Protein AF-A0A3B8QYJ0-F1 (afdb_monomer)

Mean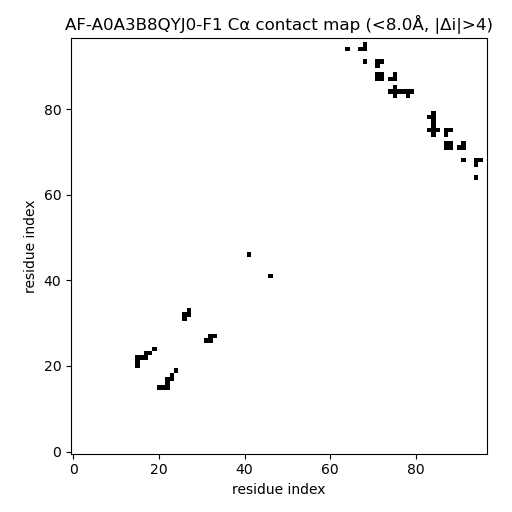 predicted aligned error: 15.41 Å

Secondary structure (DSSP, 8-state):
--------SSS-PPP---TTSHHHHHHHHTTTT-------SS-HHHHHHHT----HHHHHHHHHHHHHHHHHHHHHHHTTTSHHHHHHHHHHHHHH-

pLDDT: mean 75.82, std 13.5, range [39.12, 95.5]

Solvent-accessible surface area (backbone atoms only — not comparable to full-atom values): 6168 Å² total; per-residue (Å²): 138,90,79,91,78,83,80,78,95,71,97,68,79,79,79,72,79,50,86,83,37,73,58,39,55,52,33,51,76,70,50,70,68,69,68,79,69,86,70,75,90,65,54,72,68,59,56,55,60,70,66,57,82,73,61,65,65,60,53,52,52,51,51,51,54,54,50,52,48,51,52,26,52,52,47,22,62,71,38,58,97,46,79,62,18,58,56,26,48,52,52,37,50,63,72,73,100

Foldseek 3Di:
DDDPDDDDDDDDDDPPPDCPDPVVVVCVVVVVVPPPPDDPPDDPVNVVVVPDDDCPVVVVVVVVLVVLLVCLVVVLVVCPPDPVNVVSVVSNVVSVD

Structure (mmCIF, N/CA/C/O backbone):
data_AF-A0A3B8QYJ0-F1
#
_entry.id   AF-A0A3B8QYJ0-F1
#
loop_
_atom_site.group_PDB
_atom_site.id
_atom_site.type_symbol
_atom_site.label_atom_id
_atom_site.label_alt_id
_atom_site.label_comp_id
_atom_site.label_asym_id
_atom_site.label_entity_id
_atom_site.label_seq_id
_atom_site.pdbx_PDB_ins_code
_atom_site.Cartn_x
_atom_site.Cartn_y
_atom_site.Cartn_z
_atom_site.occupancy
_atom_site.B_iso_or_equiv
_atom_site.auth_seq_id
_atom_site.auth_comp_id
_atom_site.auth_asym_id
_atom_site.auth_atom_id
_atom_site.pdbx_PDB_model_num
ATOM 1 N N . MET A 1 1 ? 0.351 2.930 54.387 1.00 39.12 1 MET A N 1
ATOM 2 C CA . MET A 1 1 ? 1.308 3.402 53.363 1.00 39.12 1 MET A CA 1
ATOM 3 C C . MET A 1 1 ? 1.120 4.905 53.281 1.00 39.12 1 MET A C 1
ATOM 5 O O . MET A 1 1 ? -0.015 5.342 53.314 1.00 39.12 1 MET A O 1
ATOM 9 N N . ASN A 1 2 ? 2.214 5.645 53.362 1.00 53.19 2 ASN A N 1
ATOM 10 C CA . ASN A 1 2 ? 2.336 7.008 53.872 1.00 53.19 2 ASN A CA 1
ATOM 11 C C . ASN A 1 2 ? 2.300 8.052 52.740 1.00 53.19 2 ASN A C 1
ATOM 13 O O . ASN A 1 2 ? 3.102 7.925 51.818 1.00 53.19 2 ASN A O 1
ATOM 17 N N . ASP A 1 3 ? 1.482 9.099 52.840 1.00 52.12 3 ASP A N 1
ATOM 18 C CA . ASP A 1 3 ? 1.554 10.289 51.985 1.00 52.12 3 ASP A CA 1
ATOM 19 C C . ASP A 1 3 ? 1.352 11.587 52.790 1.00 52.12 3 ASP A C 1
ATOM 21 O O . ASP A 1 3 ? 0.270 12.144 52.950 1.00 52.12 3 ASP A O 1
ATOM 25 N N . ASN A 1 4 ? 2.482 12.087 53.294 1.00 47.66 4 ASN A N 1
ATOM 26 C CA . ASN A 1 4 ? 2.642 13.379 53.960 1.00 47.66 4 ASN A CA 1
ATOM 27 C C . ASN A 1 4 ? 2.498 14.553 52.978 1.00 47.66 4 ASN A C 1
ATOM 29 O O . ASN A 1 4 ? 3.474 15.256 52.699 1.00 47.66 4 ASN A O 1
ATOM 33 N N . VAL A 1 5 ? 1.300 14.801 52.457 1.00 61.44 5 VAL A N 1
ATOM 34 C CA . VAL A 1 5 ? 1.051 15.997 51.644 1.00 61.44 5 VAL A CA 1
ATOM 35 C C . VAL A 1 5 ? 0.778 17.182 52.572 1.00 61.44 5 VAL A C 1
ATOM 37 O O . VAL A 1 5 ? -0.327 17.374 53.076 1.00 61.44 5 VAL A O 1
ATOM 40 N N . LYS A 1 6 ? 1.821 17.978 52.836 1.00 52.16 6 LYS A N 1
ATOM 41 C CA . LYS A 1 6 ? 1.693 19.293 53.476 1.00 52.16 6 LYS A CA 1
ATOM 42 C C . LYS A 1 6 ? 1.045 20.264 52.486 1.00 52.16 6 LYS A C 1
ATOM 44 O O . LYS A 1 6 ? 1.697 20.680 51.535 1.00 52.16 6 LYS A O 1
ATOM 49 N N . PHE A 1 7 ? -0.212 20.625 52.723 1.00 53.44 7 PHE A N 1
ATOM 50 C CA . PHE A 1 7 ? -0.873 21.729 52.025 1.00 53.44 7 PHE A CA 1
ATOM 51 C C . PHE A 1 7 ? -0.582 23.035 52.764 1.00 53.44 7 PHE A C 1
ATOM 53 O O . PHE A 1 7 ? -0.901 23.165 53.948 1.00 53.44 7 PHE A O 1
ATOM 60 N N . ASP A 1 8 ? 0.071 23.975 52.084 1.00 48.72 8 ASP A N 1
ATOM 61 C CA . ASP A 1 8 ? 0.338 25.300 52.628 1.00 48.72 8 ASP A CA 1
ATOM 62 C C . ASP A 1 8 ? -0.882 26.240 52.510 1.00 48.72 8 ASP A C 1
ATOM 64 O O . ASP A 1 8 ? -1.703 26.163 51.598 1.00 48.72 8 ASP A O 1
ATOM 68 N N . GLY A 1 9 ? -1.047 27.055 53.552 1.00 56.44 9 GLY A N 1
ATOM 69 C CA . GLY A 1 9 ? -1.384 28.479 53.496 1.00 56.44 9 GLY A CA 1
ATOM 70 C C . GLY A 1 9 ? -2.385 29.033 52.475 1.00 56.44 9 GLY A C 1
ATOM 71 O O . GLY A 1 9 ? -2.009 29.934 51.739 1.00 56.44 9 GLY A O 1
ATOM 72 N N . ASN A 1 10 ? -3.659 28.622 52.509 1.00 52.78 10 ASN A N 1
ATOM 73 C CA . ASN A 1 10 ? -4.847 29.511 52.515 1.00 52.78 10 ASN A CA 1
ATOM 74 C C . ASN A 1 10 ? -6.127 28.687 52.278 1.00 52.78 10 ASN A C 1
ATOM 76 O O . ASN A 1 10 ? -6.392 28.264 51.164 1.00 52.78 10 ASN A O 1
ATOM 80 N N . ASN A 1 11 ? -6.960 28.512 53.308 1.00 54.06 11 ASN A N 1
ATOM 81 C CA . ASN A 1 11 ? -8.404 28.206 53.223 1.00 54.06 11 ASN A CA 1
ATOM 82 C C . ASN A 1 11 ? -8.880 27.017 52.355 1.00 54.06 11 ASN A C 1
ATOM 84 O O . ASN A 1 11 ? -10.033 27.013 51.923 1.00 54.06 11 ASN A O 1
ATOM 88 N N . LEU A 1 12 ? -8.063 25.993 52.110 1.00 53.91 12 LEU A N 1
ATOM 89 C CA . LEU A 1 12 ? -8.469 24.837 51.307 1.00 53.91 12 LEU A CA 1
ATOM 90 C C . LEU A 1 12 ? -8.502 23.587 52.183 1.00 53.91 12 LEU A C 1
ATOM 92 O O . LEU A 1 12 ? -7.491 22.916 52.369 1.00 53.91 12 LEU A O 1
ATOM 96 N N . THR A 1 13 ? -9.673 23.268 52.736 1.00 62.38 13 THR A N 1
ATOM 97 C CA . THR A 1 13 ? -9.921 21.922 53.259 1.00 62.38 13 THR A CA 1
ATOM 98 C C . THR A 1 13 ? -9.638 20.921 52.127 1.00 62.38 13 THR A C 1
ATOM 100 O O . THR A 1 13 ? -10.227 21.053 51.048 1.00 62.38 13 THR A O 1
ATOM 103 N N . PRO A 1 14 ? -8.717 19.953 52.306 1.00 64.44 14 PRO A N 1
ATOM 104 C CA . PRO A 1 14 ? -8.442 18.957 51.279 1.00 64.44 14 PRO A CA 1
ATOM 105 C C . PRO A 1 14 ? -9.745 18.238 50.932 1.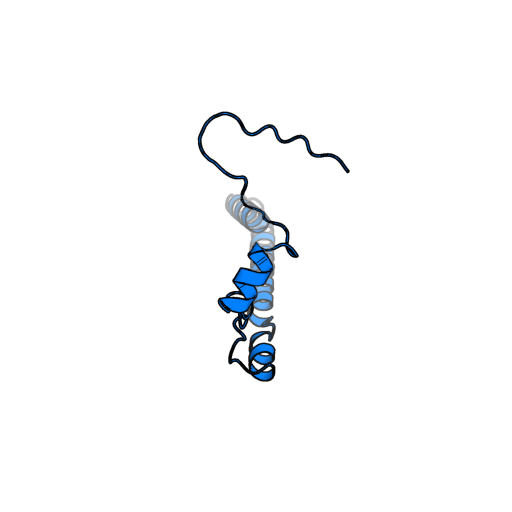00 64.44 14 PRO A C 1
ATOM 107 O O . PRO A 1 14 ? -10.406 17.691 51.817 1.00 64.44 14 PRO A O 1
ATOM 110 N N . LYS A 1 15 ? -10.159 18.284 49.661 1.00 65.31 15 LYS A N 1
ATOM 111 C CA . LYS A 1 15 ? -11.344 17.543 49.218 1.00 65.31 15 LYS A CA 1
ATOM 112 C C . LYS A 1 15 ? -11.059 16.056 49.384 1.00 65.31 15 LYS A C 1
ATOM 114 O O . LYS A 1 15 ? -10.097 15.545 48.817 1.00 65.31 15 LYS A O 1
ATOM 119 N N . ASP A 1 16 ? -11.895 15.385 50.166 1.00 64.94 16 ASP A N 1
ATOM 120 C CA . ASP A 1 16 ? -11.824 13.941 50.346 1.00 64.94 16 ASP A CA 1
ATOM 121 C C . ASP A 1 16 ? -12.313 13.245 49.067 1.00 64.94 16 ASP A C 1
ATOM 123 O O . ASP A 1 16 ? -13.513 13.226 48.773 1.00 64.94 16 ASP A O 1
ATOM 127 N N . TYR A 1 17 ? -11.355 12.720 48.297 1.00 67.25 17 TYR A N 1
ATOM 128 C CA . TYR A 1 17 ? -11.570 11.939 47.075 1.00 67.25 17 TYR A CA 1
ATOM 129 C C . TYR A 1 17 ? -11.657 10.426 47.343 1.00 67.25 17 TYR A C 1
ATOM 131 O O . TYR A 1 17 ? -11.595 9.631 46.404 1.00 67.25 17 TYR A O 1
ATOM 139 N N . SER A 1 18 ? -11.790 10.000 48.604 1.00 69.69 18 SER A N 1
ATOM 140 C CA . SER A 1 18 ? -12.001 8.593 48.938 1.00 69.69 18 SER A CA 1
ATOM 141 C C . SER A 1 18 ? -13.274 8.057 48.277 1.00 69.69 18 SER A C 1
ATOM 143 O O . SER A 1 18 ? -14.373 8.571 48.492 1.00 69.69 18 SER A O 1
ATOM 145 N N . LEU A 1 19 ? -13.141 6.960 47.522 1.00 64.62 19 LEU A N 1
ATOM 146 C CA . LEU A 1 19 ? -14.251 6.274 46.840 1.00 64.62 19 LEU A CA 1
ATOM 147 C C . LEU A 1 19 ? -15.294 5.677 47.805 1.00 64.62 19 LEU A C 1
ATOM 149 O O . LEU A 1 19 ? -16.357 5.248 47.369 1.00 64.62 19 LEU A O 1
ATOM 153 N N . THR A 1 20 ? -14.991 5.636 49.106 1.00 72.75 20 THR A N 1
ATOM 154 C CA . THR A 1 20 ? -15.857 5.081 50.165 1.00 72.75 20 THR A CA 1
ATOM 155 C C . THR A 1 20 ? -16.176 6.092 51.273 1.00 72.75 20 THR A C 1
ATOM 157 O O . THR A 1 20 ? -16.836 5.744 52.248 1.00 72.75 20 THR A O 1
ATOM 160 N N . GLY A 1 21 ? -15.703 7.336 51.142 1.00 74.50 21 GLY A N 1
ATOM 161 C CA . GLY A 1 21 ? -15.863 8.381 52.153 1.00 74.50 21 GLY A CA 1
ATOM 162 C C . GLY A 1 21 ? -17.226 9.078 52.123 1.00 74.50 21 GLY A C 1
ATOM 163 O O . GLY A 1 21 ? -18.116 8.765 51.329 1.00 74.50 21 GLY A O 1
ATOM 164 N N . THR A 1 22 ? -17.380 10.092 52.971 1.00 71.75 22 THR A N 1
ATOM 165 C CA . THR A 1 22 ? -18.622 10.871 53.128 1.00 71.75 22 THR A CA 1
ATOM 166 C C . THR A 1 22 ? -19.067 11.539 51.819 1.00 71.75 22 THR A C 1
ATOM 168 O O . THR A 1 22 ? -20.262 11.610 51.531 1.00 71.75 22 THR A O 1
ATOM 171 N N . SER A 1 23 ? -18.115 11.959 50.979 1.00 69.62 23 SER A N 1
ATOM 172 C CA . SER A 1 23 ? -18.376 12.498 49.636 1.00 69.62 23 SER A CA 1
ATOM 173 C C . SER A 1 23 ? -19.055 11.477 48.714 1.00 69.62 23 SER A C 1
ATOM 175 O O . SER A 1 23 ? -19.932 11.847 47.934 1.00 69.62 23 SER A O 1
ATOM 177 N N . ALA A 1 24 ? -18.696 10.192 48.821 1.00 69.06 24 ALA A N 1
ATOM 178 C CA . ALA A 1 24 ? -19.309 9.117 48.044 1.00 69.06 24 ALA A CA 1
ATOM 179 C C . ALA A 1 24 ? -20.749 8.851 48.508 1.00 69.06 24 ALA A C 1
ATOM 181 O O . ALA A 1 24 ? -21.643 8.728 47.674 1.00 69.06 24 ALA A O 1
ATOM 182 N N . ALA A 1 25 ? -21.007 8.865 49.822 1.00 71.50 25 ALA A N 1
ATOM 183 C CA . ALA A 1 25 ? -22.365 8.763 50.362 1.00 71.50 25 ALA A CA 1
ATOM 184 C C . ALA A 1 25 ? -23.262 9.924 49.882 1.00 71.50 25 ALA A C 1
ATOM 186 O O . ALA A 1 25 ? -24.378 9.683 49.423 1.00 71.50 25 ALA A O 1
ATOM 187 N N . CYS A 1 26 ? -22.749 11.161 49.878 1.00 70.12 26 CYS A N 1
ATOM 188 C CA . CYS A 1 26 ? -23.450 12.316 49.303 1.00 70.12 26 CYS A CA 1
ATOM 189 C C . CYS A 1 26 ? -23.682 12.182 47.788 1.00 70.12 26 CYS A C 1
ATOM 191 O O . CYS A 1 26 ? -24.732 12.579 47.285 1.00 70.12 26 CYS A O 1
ATOM 193 N N . ALA A 1 27 ? -22.737 11.612 47.036 1.00 68.56 27 ALA A N 1
ATOM 194 C CA . ALA A 1 27 ? -22.909 11.372 45.603 1.00 68.56 27 ALA A CA 1
ATOM 195 C C . ALA A 1 27 ? -23.990 10.311 45.320 1.00 68.56 27 ALA A C 1
ATOM 197 O O . ALA A 1 27 ? -24.700 10.403 44.317 1.00 68.56 27 ALA A O 1
ATOM 198 N N . VAL A 1 28 ? -24.156 9.336 46.222 1.00 68.94 28 VAL A N 1
ATOM 199 C CA . VAL A 1 28 ? -25.249 8.354 46.178 1.00 68.94 28 VAL A CA 1
ATOM 200 C C . VAL A 1 28 ? -26.598 9.013 46.428 1.00 68.94 28 VAL A C 1
ATOM 202 O O . VAL A 1 28 ? -27.501 8.867 45.609 1.00 68.94 28 VAL A O 1
ATOM 205 N N . THR A 1 29 ? -26.727 9.802 47.496 1.00 68.06 29 THR A N 1
ATOM 206 C CA . THR A 1 29 ? -27.994 10.476 47.826 1.00 68.06 29 THR A CA 1
ATOM 207 C C . THR A 1 29 ? -28.392 11.538 46.802 1.00 68.06 29 THR A C 1
ATOM 209 O O . THR A 1 29 ? -29.576 11.778 46.602 1.00 68.06 29 THR A O 1
ATOM 212 N N . THR A 1 30 ? -27.416 12.158 46.133 1.00 67.88 30 THR A N 1
ATOM 213 C CA . THR A 1 30 ? -27.648 13.164 45.078 1.00 67.88 30 THR A CA 1
ATOM 214 C C . THR A 1 30 ? -27.897 12.520 43.702 1.00 67.88 30 THR A C 1
ATOM 216 O O . THR A 1 30 ? -28.151 13.221 42.728 1.00 67.88 30 THR A O 1
ATOM 219 N N . GLY A 1 31 ? -27.834 11.186 43.590 1.00 63.88 31 GLY A N 1
ATOM 220 C CA . GLY A 1 31 ? -28.109 10.460 42.344 1.00 63.88 31 GLY A CA 1
ATOM 221 C C . GLY A 1 31 ? -26.983 10.496 41.302 1.00 63.88 31 GLY A C 1
ATOM 222 O O . GLY A 1 31 ? -27.153 9.955 40.215 1.00 63.88 31 GLY A O 1
ATOM 223 N N . LEU A 1 32 ? -25.809 11.057 41.623 1.00 63.66 32 LEU A N 1
ATOM 224 C CA . LEU A 1 32 ? -24.639 11.098 40.724 1.00 63.66 32 LEU A CA 1
ATOM 225 C C . LEU A 1 32 ? -23.971 9.726 40.526 1.00 63.66 32 LEU A C 1
ATOM 227 O O . LEU A 1 32 ? -23.120 9.573 39.655 1.00 63.66 32 LEU A O 1
ATOM 231 N N . THR A 1 33 ? -24.326 8.732 41.338 1.00 60.59 33 THR A N 1
ATOM 232 C CA . THR A 1 33 ? -23.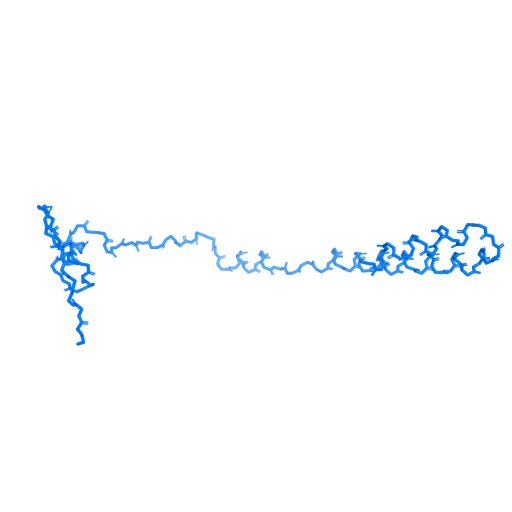807 7.357 41.213 1.00 60.59 33 THR A CA 1
ATOM 233 C C . THR A 1 33 ? -24.586 6.498 40.226 1.00 60.59 33 THR A C 1
ATOM 235 O O . THR A 1 33 ? -24.043 5.516 39.726 1.00 60.59 33 THR A O 1
ATOM 238 N N . ALA A 1 34 ? -25.816 6.882 39.879 1.00 58.72 34 ALA A N 1
ATOM 239 C CA . ALA A 1 34 ? -26.616 6.212 38.861 1.00 58.72 34 ALA A CA 1
ATOM 240 C C . ALA A 1 34 ? -26.333 6.808 37.475 1.00 58.72 34 ALA A C 1
ATOM 242 O O . ALA A 1 34 ? -27.245 7.217 36.758 1.00 58.72 34 ALA A O 1
ATOM 243 N N . ALA A 1 35 ? -25.055 6.880 37.095 1.00 60.47 35 ALA A N 1
ATOM 244 C CA . ALA A 1 35 ? -24.707 7.092 35.702 1.00 60.47 35 ALA A CA 1
ATOM 245 C C . ALA A 1 35 ? -25.198 5.864 34.918 1.00 60.47 35 ALA A C 1
ATOM 247 O O . ALA A 1 35 ? -24.529 4.833 34.876 1.00 60.47 35 ALA A O 1
ATOM 248 N N . GLU A 1 36 ? -26.401 5.951 34.349 1.00 58.16 36 GLU A N 1
ATOM 249 C CA . GLU A 1 36 ? -26.833 5.101 33.240 1.00 58.16 36 GLU A CA 1
ATOM 250 C C . GLU A 1 36 ? -25.839 5.356 32.107 1.00 58.16 36 GLU A C 1
ATOM 252 O O . GLU A 1 36 ? -25.908 6.350 31.380 1.00 58.16 36 GLU A O 1
ATOM 257 N N . TRP A 1 37 ? -24.803 4.522 32.052 1.00 65.75 37 TRP A N 1
ATOM 258 C CA . TRP A 1 37 ? -23.802 4.583 31.004 1.00 65.75 37 TRP A CA 1
ATOM 259 C C . TRP A 1 37 ? -24.521 4.414 29.677 1.00 65.75 37 TRP A C 1
ATOM 261 O O . TRP A 1 37 ? -25.205 3.414 29.476 1.00 65.75 37 TRP A O 1
ATOM 271 N N . TYR A 1 38 ? -24.351 5.392 28.788 1.00 67.44 38 TYR A N 1
ATOM 272 C CA . TYR A 1 38 ? -24.996 5.410 27.483 1.00 67.44 38 TYR A CA 1
ATOM 273 C C . TYR A 1 38 ? -24.844 4.053 26.783 1.00 67.44 38 TYR A C 1
ATOM 275 O O . TYR A 1 38 ? -23.754 3.671 26.345 1.00 67.44 38 TYR A O 1
ATOM 283 N N . HIS A 1 39 ? -25.945 3.313 26.694 1.00 63.69 39 HIS A N 1
ATOM 284 C CA . HIS A 1 39 ? -26.032 2.117 25.880 1.00 63.69 39 HIS A CA 1
ATOM 285 C C . HIS A 1 39 ? -26.487 2.551 24.490 1.00 63.69 39 HIS A C 1
ATOM 287 O O . HIS A 1 39 ? -27.480 3.258 24.354 1.00 63.69 39 HIS A O 1
ATOM 293 N N . SER A 1 40 ? -25.762 2.158 23.442 1.00 68.94 40 SER A N 1
ATOM 294 C CA . SER A 1 40 ? -26.259 2.392 22.085 1.00 68.94 40 SER A CA 1
ATOM 295 C C . SER A 1 40 ? -27.585 1.658 21.897 1.00 68.94 40 SER A C 1
ATOM 297 O O . SER A 1 40 ? -27.625 0.438 22.031 1.00 68.94 40 SER A O 1
ATOM 299 N N . ASP A 1 41 ? -28.621 2.375 21.458 1.00 75.25 41 ASP A N 1
ATOM 300 C CA . ASP A 1 41 ? -29.921 1.813 21.045 1.00 75.25 41 ASP A CA 1
ATOM 301 C C . ASP A 1 41 ? -29.821 0.869 19.831 1.00 75.25 41 ASP A C 1
ATOM 303 O O . ASP A 1 41 ? -30.811 0.307 19.360 1.00 75.25 41 ASP A O 1
ATOM 307 N N . VAL A 1 42 ? -28.617 0.692 19.282 1.00 74.81 42 VAL A N 1
ATOM 308 C CA . VAL A 1 42 ? -28.351 -0.146 18.118 1.00 74.81 42 VAL A CA 1
ATOM 309 C C . VAL A 1 42 ? -28.321 -1.623 18.536 1.00 74.81 42 VAL A C 1
ATOM 311 O O . VAL A 1 42 ? -27.413 -2.047 19.256 1.00 74.81 42 VAL A O 1
ATOM 314 N N . PRO A 1 43 ? -29.241 -2.465 18.026 1.00 84.06 43 PRO A N 1
ATOM 315 C CA . PRO A 1 43 ? -29.259 -3.890 18.337 1.00 84.06 43 PRO A CA 1
ATOM 316 C C . PRO A 1 43 ? -27.934 -4.580 17.975 1.00 84.06 43 PRO A C 1
ATOM 318 O O . PRO A 1 43 ? -27.358 -4.324 16.913 1.00 84.06 43 PRO A O 1
ATOM 321 N N . ARG A 1 44 ? -27.485 -5.552 18.791 1.00 76.62 44 ARG A N 1
ATOM 322 C CA . ARG A 1 44 ? -26.239 -6.324 18.542 1.00 76.62 44 ARG A CA 1
ATOM 323 C C . ARG A 1 44 ? -26.147 -6.892 17.121 1.00 76.62 44 ARG A C 1
ATOM 325 O O . ARG A 1 44 ? -25.054 -6.986 16.566 1.00 76.62 44 ARG A O 1
ATOM 332 N N . LYS A 1 45 ? -27.283 -7.285 16.530 1.00 77.75 45 LYS A N 1
ATOM 333 C CA . LYS A 1 45 ? -27.344 -7.808 15.155 1.00 77.75 45 LYS A CA 1
ATOM 334 C C . LYS A 1 45 ? -26.923 -6.759 14.121 1.00 77.75 45 LYS A C 1
ATOM 336 O O . LYS A 1 45 ? -26.152 -7.084 13.223 1.00 77.75 45 LYS A O 1
ATOM 341 N N . THR A 1 46 ? -27.379 -5.519 14.271 1.00 81.00 46 THR A N 1
ATOM 342 C CA . THR A 1 46 ? -27.052 -4.400 13.377 1.00 81.00 46 THR A CA 1
ATOM 343 C C . THR A 1 46 ? -25.586 -4.009 13.523 1.00 81.00 46 THR A C 1
ATOM 345 O O . THR A 1 46 ? -24.887 -3.865 12.525 1.00 81.00 46 THR A O 1
ATOM 348 N N . MET A 1 47 ? -25.083 -3.968 14.761 1.00 79.38 47 MET A N 1
ATOM 349 C CA . MET A 1 47 ? -23.661 -3.738 15.032 1.00 79.38 47 MET A CA 1
ATOM 350 C C . MET A 1 47 ? -22.779 -4.791 14.341 1.00 79.38 47 MET A C 1
ATOM 352 O O . MET A 1 47 ? -21.816 -4.460 13.654 1.00 79.38 47 MET A O 1
ATOM 356 N N . LYS A 1 48 ? -23.159 -6.072 14.430 1.00 78.19 48 LYS A N 1
ATOM 357 C CA . LYS A 1 48 ? -22.442 -7.174 13.771 1.00 78.19 48 LYS A CA 1
ATOM 358 C C . LYS A 1 48 ? -22.471 -7.072 12.241 1.00 78.19 48 LYS A C 1
ATOM 360 O O . LYS A 1 48 ? -21.493 -7.437 11.594 1.00 78.19 48 LYS A O 1
ATOM 365 N N . ALA A 1 49 ? -23.564 -6.575 11.663 1.00 81.69 49 ALA A N 1
ATOM 366 C CA . ALA A 1 49 ? -23.670 -6.357 10.222 1.00 81.69 49 ALA A CA 1
ATOM 367 C C . ALA A 1 49 ? -22.743 -5.229 9.733 1.00 81.69 49 ALA A C 1
ATOM 369 O O . ALA A 1 49 ? -22.156 -5.350 8.659 1.00 81.69 49 ALA A O 1
ATOM 370 N N . LEU A 1 50 ? -22.556 -4.177 10.537 1.00 76.62 50 LEU A N 1
ATOM 371 C CA . LEU A 1 50 ? -21.625 -3.079 10.245 1.00 76.62 50 LEU A CA 1
ATOM 372 C C . LEU A 1 50 ? -20.153 -3.500 10.365 1.00 76.62 50 LEU A C 1
ATOM 374 O O . LEU A 1 50 ? -19.305 -2.978 9.651 1.00 76.62 50 LEU A O 1
ATOM 378 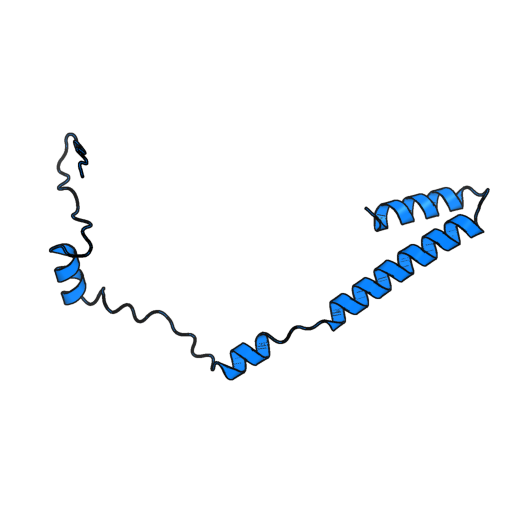N N . MET A 1 51 ? -19.846 -4.495 11.201 1.00 79.50 51 MET A N 1
ATOM 379 C CA . MET A 1 51 ? -18.496 -5.068 11.324 1.00 79.50 51 MET A CA 1
ATOM 380 C C . MET A 1 51 ? -18.087 -5.958 10.136 1.00 79.50 51 MET A C 1
ATOM 382 O O . MET A 1 51 ? -17.015 -6.569 10.166 1.00 79.50 51 MET A O 1
ATOM 386 N N . LYS A 1 52 ? -18.919 -6.074 9.090 1.00 76.00 52 LYS A N 1
ATOM 387 C CA . LYS A 1 52 ? -18.595 -6.864 7.899 1.00 76.00 52 LYS A CA 1
ATOM 388 C C . LYS A 1 52 ? -17.355 -6.283 7.217 1.00 76.00 52 LYS A C 1
ATOM 390 O O . LYS A 1 52 ? -17.405 -5.214 6.611 1.00 76.00 52 LYS A O 1
ATOM 395 N N . ARG A 1 53 ? -16.246 -7.025 7.281 1.00 71.00 53 ARG A N 1
ATOM 396 C CA . ARG A 1 53 ? -15.035 -6.709 6.519 1.00 71.00 53 ARG A CA 1
ATOM 397 C C . ARG A 1 53 ? -15.368 -6.706 5.027 1.00 71.00 53 ARG A C 1
ATOM 399 O O . ARG A 1 53 ? -16.037 -7.612 4.526 1.00 71.00 53 ARG A O 1
ATOM 406 N N . ARG A 1 54 ? -14.952 -5.646 4.334 1.00 76.94 54 ARG A N 1
ATOM 407 C CA . ARG A 1 54 ? -15.104 -5.491 2.887 1.00 76.94 54 ARG A CA 1
ATOM 408 C C . ARG A 1 54 ? -13.721 -5.587 2.261 1.00 76.94 54 ARG A C 1
ATOM 410 O O . ARG A 1 54 ? -13.033 -4.579 2.163 1.00 76.9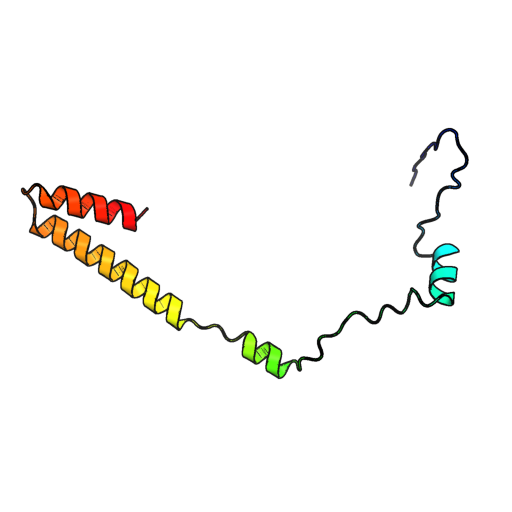4 54 ARG A O 1
ATOM 417 N N . ASP A 1 55 ? -13.360 -6.777 1.796 1.00 74.81 55 ASP A N 1
ATOM 418 C CA . ASP A 1 55 ? -12.026 -7.036 1.231 1.00 74.81 55 ASP A CA 1
ATOM 419 C C . ASP A 1 55 ? -11.908 -6.631 -0.251 1.00 74.81 55 ASP A C 1
ATOM 421 O O . ASP A 1 55 ? -10.818 -6.568 -0.809 1.00 74.81 55 ASP A O 1
ATOM 425 N N . GLY A 1 56 ? -13.029 -6.288 -0.897 1.00 80.81 56 GLY A N 1
ATOM 426 C CA . GLY A 1 56 ? -13.067 -5.890 -2.309 1.00 80.81 56 GLY A CA 1
ATOM 427 C C . GLY A 1 56 ? -12.120 -4.734 -2.684 1.00 80.81 56 GLY A C 1
ATOM 428 O O . GLY A 1 56 ? -11.368 -4.886 -3.643 1.00 80.81 56 GLY A O 1
ATOM 429 N N . PRO A 1 57 ? -12.121 -3.591 -1.969 1.00 84.38 57 PRO A N 1
ATOM 430 C CA . PRO A 1 57 ? -11.181 -2.497 -2.221 1.00 84.38 57 PRO A CA 1
ATOM 431 C C . PRO A 1 57 ? -9.718 -2.918 -2.065 1.00 84.38 57 PRO A C 1
ATOM 433 O O . PRO A 1 57 ? -8.914 -2.611 -2.932 1.00 84.38 57 PRO A O 1
ATOM 436 N N . ALA A 1 58 ? -9.394 -3.692 -1.025 1.00 81.38 58 ALA A N 1
ATOM 437 C CA . ALA A 1 58 ? -8.022 -4.133 -0.776 1.00 81.38 58 ALA A CA 1
ATOM 438 C C . ALA A 1 58 ? -7.491 -5.036 -1.905 1.00 81.38 58 ALA A C 1
ATOM 440 O O . ALA A 1 58 ? -6.345 -4.904 -2.333 1.00 81.38 58 ALA A O 1
ATOM 441 N N . ILE A 1 59 ? -8.341 -5.921 -2.439 1.00 89.31 59 ILE A N 1
ATOM 442 C CA . ILE A 1 59 ? -7.988 -6.773 -3.583 1.00 89.31 59 ILE A CA 1
ATOM 443 C C . ILE A 1 59 ? -7.753 -5.931 -4.842 1.00 89.31 59 ILE A C 1
ATOM 445 O O . ILE A 1 59 ? -6.788 -6.171 -5.564 1.00 89.31 59 ILE A O 1
ATOM 449 N N . ARG A 1 60 ? -8.610 -4.935 -5.106 1.00 90.50 60 ARG A N 1
ATOM 450 C CA . ARG A 1 60 ? -8.444 -4.038 -6.262 1.00 90.50 60 ARG A CA 1
ATOM 451 C C . ARG A 1 60 ? -7.128 -3.281 -6.187 1.00 90.50 60 ARG A C 1
ATOM 453 O O . ARG A 1 60 ? -6.390 -3.283 -7.167 1.00 90.50 60 ARG A O 1
ATOM 4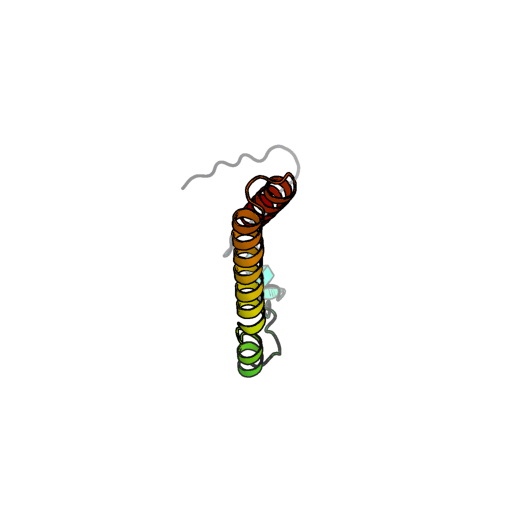60 N N . ASP A 1 61 ? -6.822 -2.712 -5.029 1.00 89.81 61 ASP A N 1
ATOM 461 C CA . ASP A 1 61 ? -5.584 -1.963 -4.829 1.00 89.81 61 ASP A CA 1
ATOM 462 C C . ASP A 1 61 ? -4.358 -2.862 -5.005 1.00 89.81 61 ASP A C 1
ATOM 464 O O . ASP A 1 61 ? -3.414 -2.480 -5.690 1.00 89.81 61 ASP A O 1
ATOM 468 N N . THR A 1 62 ? -4.410 -4.099 -4.503 1.00 91.31 62 THR A N 1
ATOM 469 C CA . THR A 1 62 ? -3.329 -5.080 -4.696 1.00 91.31 62 THR A CA 1
ATOM 470 C C . THR A 1 62 ? -3.113 -5.397 -6.178 1.00 91.31 62 THR A C 1
ATOM 472 O O . THR A 1 62 ? -1.980 -5.412 -6.653 1.00 91.31 62 THR A O 1
ATOM 475 N N . ILE A 1 63 ? -4.192 -5.616 -6.936 1.00 95.38 63 ILE A N 1
ATOM 476 C CA . ILE A 1 63 ? -4.104 -5.905 -8.374 1.00 95.38 63 ILE A CA 1
ATOM 477 C C . ILE A 1 63 ? -3.533 -4.707 -9.134 1.00 95.38 63 ILE A C 1
ATOM 479 O O . ILE A 1 63 ? -2.651 -4.889 -9.974 1.00 95.38 63 ILE A O 1
ATOM 483 N N . ILE A 1 64 ? -4.011 -3.493 -8.846 1.00 93.88 64 ILE A N 1
ATOM 484 C CA . ILE A 1 64 ? -3.527 -2.264 -9.488 1.00 93.88 64 ILE A CA 1
ATOM 485 C C . ILE A 1 64 ? -2.038 -2.084 -9.198 1.00 93.88 64 ILE A C 1
ATOM 487 O O . ILE A 1 64 ? -1.259 -1.873 -10.124 1.00 93.88 64 ILE A O 1
ATOM 491 N N . TRP A 1 65 ? -1.638 -2.233 -7.937 1.00 93.12 65 TRP A N 1
ATOM 492 C CA . TRP A 1 65 ? -0.256 -2.068 -7.504 1.00 93.12 65 TRP A CA 1
ATOM 493 C C . TRP A 1 65 ? 0.696 -3.074 -8.172 1.00 93.12 65 TRP A C 1
ATOM 495 O O . TRP A 1 65 ? 1.736 -2.673 -8.702 1.00 93.12 65 TRP A O 1
ATOM 505 N N . ILE A 1 66 ? 0.315 -4.357 -8.239 1.00 94.56 66 ILE A N 1
ATOM 506 C CA . ILE A 1 66 ? 1.097 -5.405 -8.922 1.00 94.56 66 ILE A CA 1
ATOM 507 C C . ILE A 1 66 ? 1.172 -5.139 -10.429 1.00 94.56 66 ILE A C 1
ATOM 509 O O . ILE A 1 66 ? 2.240 -5.239 -11.032 1.00 94.56 66 ILE A O 1
ATOM 513 N N . THR A 1 67 ? 0.044 -4.790 -11.049 1.00 95.50 67 THR A N 1
ATOM 514 C CA . 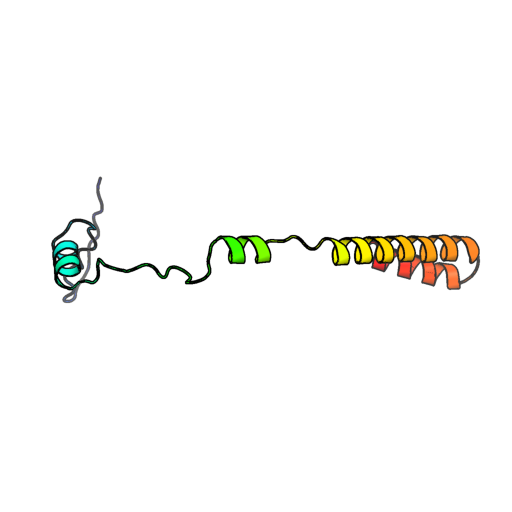THR A 1 67 ? -0.019 -4.526 -12.494 1.00 95.50 67 THR A CA 1
ATOM 515 C C . THR A 1 67 ? 0.885 -3.357 -12.867 1.00 95.50 67 THR A C 1
ATOM 517 O O . THR A 1 67 ? 1.620 -3.428 -13.850 1.00 95.50 67 THR A O 1
ATOM 520 N N . LEU A 1 68 ? 0.874 -2.301 -12.054 1.00 93.12 68 LEU A N 1
ATOM 521 C CA . LEU A 1 68 ? 1.697 -1.122 -12.262 1.00 93.12 68 LEU A CA 1
ATOM 522 C C . LEU A 1 68 ? 3.194 -1.464 -12.177 1.00 93.12 68 LEU A C 1
ATOM 524 O O . LEU A 1 68 ? 3.952 -1.101 -13.075 1.00 93.12 68 LEU A O 1
ATOM 528 N N . HIS A 1 69 ? 3.602 -2.246 -11.172 1.00 91.81 69 HIS A N 1
ATOM 529 C CA . HIS A 1 69 ? 4.973 -2.753 -11.054 1.00 91.81 69 HIS A CA 1
ATOM 530 C C . HIS A 1 69 ? 5.413 -3.544 -12.288 1.00 91.81 69 HIS A C 1
ATOM 532 O O . HIS A 1 69 ? 6.493 -3.302 -12.824 1.00 91.81 69 HIS A O 1
ATOM 538 N N . LEU A 1 70 ? 4.572 -4.467 -12.763 1.00 94.06 70 LEU A N 1
ATOM 539 C CA . LEU A 1 70 ? 4.887 -5.288 -13.930 1.00 94.06 70 LEU A CA 1
ATOM 540 C C . LEU A 1 70 ? 5.020 -4.451 -15.203 1.00 94.06 70 LEU A C 1
ATOM 542 O O . LEU A 1 70 ? 5.963 -4.658 -15.961 1.00 94.06 70 LEU A O 1
ATOM 546 N N . ILE A 1 71 ? 4.124 -3.487 -15.433 1.00 93.38 71 ILE A N 1
ATOM 547 C CA . ILE A 1 71 ? 4.180 -2.617 -16.615 1.00 93.38 71 ILE A CA 1
ATOM 548 C C . ILE A 1 71 ? 5.472 -1.799 -16.626 1.00 93.38 71 ILE A C 1
ATOM 550 O O . ILE A 1 71 ? 6.146 -1.744 -17.654 1.00 93.38 71 ILE A O 1
ATOM 554 N N . PHE A 1 72 ? 5.850 -1.191 -15.499 1.00 91.25 72 PHE A N 1
ATOM 555 C CA . PHE A 1 72 ? 7.075 -0.394 -15.439 1.00 91.25 72 PHE A CA 1
ATOM 556 C C . PHE A 1 72 ? 8.344 -1.247 -15.509 1.00 91.25 72 PHE A C 1
ATOM 558 O O . PHE A 1 72 ? 9.288 -0.853 -16.194 1.00 91.25 72 PHE A O 1
ATOM 565 N N . ALA A 1 73 ? 8.357 -2.430 -14.886 1.00 89.50 73 ALA A N 1
ATOM 566 C CA . ALA A 1 73 ? 9.479 -3.360 -14.978 1.00 89.50 73 ALA A CA 1
ATOM 567 C C . ALA A 1 73 ? 9.671 -3.877 -16.415 1.00 89.50 73 ALA A C 1
ATOM 569 O O . ALA A 1 73 ? 10.768 -3.795 -16.967 1.00 89.50 73 ALA A O 1
ATOM 570 N N . LEU A 1 74 ? 8.599 -4.355 -17.055 1.00 92.69 74 LEU A N 1
ATOM 571 C CA . LEU A 1 74 ? 8.640 -4.841 -18.437 1.00 92.69 74 LEU A CA 1
ATOM 572 C C . LEU A 1 74 ? 8.955 -3.711 -19.422 1.00 92.69 74 LEU A C 1
ATOM 574 O O . LEU A 1 74 ? 9.753 -3.910 -20.334 1.00 92.69 74 LEU A O 1
ATOM 578 N N . GLY A 1 75 ? 8.389 -2.519 -19.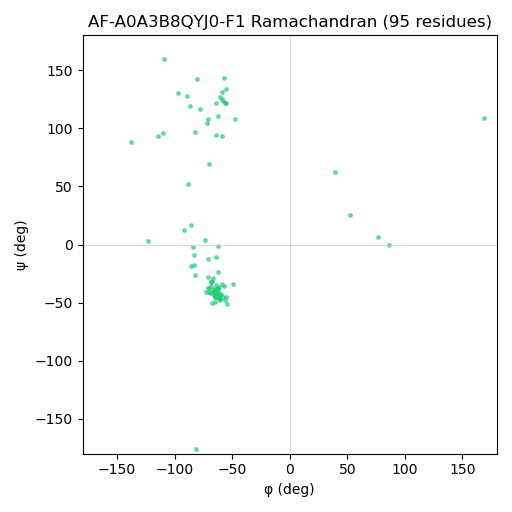219 1.00 89.81 75 GLY A N 1
ATOM 579 C CA . GLY A 1 75 ? 8.703 -1.331 -20.013 1.00 89.81 75 GLY A CA 1
ATOM 580 C C . GLY A 1 75 ? 10.175 -0.930 -19.899 1.00 89.81 75 GLY A C 1
ATOM 581 O O . GLY A 1 75 ? 10.823 -0.692 -20.915 1.00 89.81 75 GLY A O 1
ATOM 582 N N . GLY A 1 76 ? 10.741 -0.934 -18.689 1.00 88.88 76 GLY A N 1
ATOM 583 C CA . GLY A 1 76 ? 12.159 -0.645 -18.464 1.00 88.88 76 GLY A CA 1
ATOM 584 C C . GLY A 1 76 ? 13.100 -1.643 -19.146 1.00 88.88 76 GLY A C 1
ATOM 585 O O . GLY A 1 76 ? 14.132 -1.238 -19.680 1.00 88.88 76 GLY A O 1
ATOM 586 N N . ILE A 1 77 ? 12.733 -2.930 -19.176 1.00 89.56 77 ILE A N 1
ATOM 587 C CA . ILE A 1 77 ? 13.489 -3.979 -19.882 1.00 89.56 77 ILE A CA 1
ATOM 588 C C . ILE A 1 77 ? 13.325 -3.852 -21.403 1.00 89.56 77 ILE A C 1
ATOM 590 O O . ILE A 1 77 ? 14.294 -4.004 -22.140 1.00 89.56 77 ILE A O 1
ATOM 594 N N . TYR A 1 78 ? 12.120 -3.561 -21.895 1.00 90.56 78 TYR A N 1
ATOM 595 C CA . TYR A 1 78 ? 11.861 -3.441 -23.330 1.00 90.56 78 TYR A CA 1
ATOM 596 C C . TYR A 1 78 ? 12.558 -2.223 -23.951 1.00 90.56 78 TYR A C 1
ATOM 598 O O . TYR A 1 78 ? 13.150 -2.321 -25.021 1.00 90.56 78 TYR A O 1
ATOM 606 N N . PHE A 1 79 ? 12.539 -1.078 -23.263 1.00 89.81 79 PHE A N 1
ATOM 607 C CA . PHE A 1 79 ? 13.172 0.164 -23.722 1.00 89.81 79 PHE A CA 1
ATOM 608 C C . PHE A 1 79 ? 14.664 0.265 -23.358 1.00 89.81 79 PHE A C 1
ATOM 610 O O . PHE A 1 79 ? 15.237 1.361 -23.390 1.00 89.81 79 PHE A O 1
ATOM 617 N N . TRP A 1 80 ? 15.305 -0.855 -23.009 1.00 81.94 80 TRP A N 1
ATOM 618 C CA . TRP A 1 80 ? 16.708 -0.896 -22.600 1.00 81.94 80 TRP A CA 1
ATOM 619 C C . TRP A 1 80 ? 17.626 -0.272 -23.659 1.00 81.94 80 TRP A C 1
ATOM 621 O O . TRP A 1 80 ? 17.503 -0.538 -24.852 1.00 81.94 80 TRP A O 1
ATOM 631 N N . GLY A 1 81 ? 18.549 0.587 -23.220 1.00 82.94 81 GLY A N 1
ATOM 632 C CA . GLY A 1 81 ? 19.430 1.349 -24.114 1.00 82.94 81 GLY A CA 1
ATOM 633 C C . GLY A 1 81 ? 18.844 2.668 -24.636 1.00 82.94 81 GLY A C 1
ATOM 634 O O . GLY A 1 81 ? 19.535 3.393 -25.346 1.00 82.94 81 GLY A O 1
ATOM 635 N N . THR A 1 82 ? 17.613 3.026 -24.258 1.00 87.44 82 THR A N 1
ATOM 636 C CA . THR A 1 82 ? 17.030 4.350 -24.531 1.00 87.44 82 THR A CA 1
ATOM 637 C C . THR A 1 82 ? 16.902 5.181 -23.255 1.00 87.44 82 THR A C 1
ATOM 639 O O . THR A 1 82 ? 16.843 4.649 -22.146 1.00 87.44 82 THR A O 1
ATOM 642 N N . TRP A 1 83 ? 16.793 6.505 -23.401 1.00 86.50 83 TRP A N 1
ATOM 643 C CA . TRP A 1 83 ? 16.585 7.416 -22.266 1.00 86.50 83 TRP A CA 1
ATOM 644 C C . TRP A 1 83 ? 15.254 7.164 -21.528 1.00 86.50 83 TRP A C 1
ATOM 646 O O . TRP A 1 83 ? 15.123 7.453 -20.341 1.00 86.50 83 TRP A O 1
ATOM 656 N N . ILE A 1 84 ? 14.273 6.563 -22.213 1.00 86.25 84 ILE A N 1
ATOM 657 C CA . ILE A 1 84 ? 12.946 6.249 -21.666 1.00 86.25 84 ILE A CA 1
ATOM 658 C C . ILE A 1 84 ? 13.027 5.149 -20.599 1.00 86.25 84 ILE A C 1
ATOM 660 O O . ILE A 1 84 ? 12.288 5.213 -19.618 1.00 86.25 84 ILE A O 1
ATOM 664 N N . ALA A 1 85 ? 13.966 4.200 -20.712 1.00 84.88 85 ALA A N 1
ATOM 665 C CA . ALA A 1 85 ? 14.173 3.189 -19.674 1.00 84.88 85 ALA A CA 1
ATOM 666 C C . ALA A 1 85 ? 14.478 3.823 -18.308 1.00 84.88 85 ALA A C 1
ATOM 668 O O . ALA A 1 85 ? 13.987 3.343 -17.291 1.00 84.88 85 ALA A O 1
ATOM 669 N N . LEU A 1 86 ? 15.212 4.941 -18.274 1.00 87.12 86 LEU A N 1
ATOM 670 C CA . LEU A 1 86 ? 15.540 5.642 -17.032 1.00 87.12 86 LEU A CA 1
ATOM 671 C C . LEU A 1 86 ? 14.287 6.250 -16.376 1.00 87.12 86 LEU A C 1
ATOM 673 O O . LEU A 1 86 ? 14.112 6.137 -15.165 1.00 87.12 86 LEU A O 1
ATOM 677 N N . MET A 1 87 ? 13.362 6.800 -17.172 1.00 87.06 87 MET A N 1
ATOM 678 C CA . MET A 1 87 ? 12.048 7.248 -16.683 1.00 87.06 87 MET A CA 1
ATOM 679 C C . MET A 1 87 ? 11.175 6.082 -16.195 1.00 87.06 87 MET A C 1
ATOM 681 O O . MET A 1 87 ? 10.513 6.220 -15.168 1.00 87.06 87 MET A O 1
ATOM 685 N N . CYS A 1 88 ? 11.198 4.926 -16.869 1.00 87.44 88 CYS A N 1
ATOM 686 C CA . CYS A 1 88 ? 10.475 3.730 -16.420 1.00 87.44 88 CYS A CA 1
ATOM 687 C C . CYS A 1 88 ? 11.007 3.193 -15.081 1.00 87.44 88 CYS A C 1
ATOM 689 O O . CYS A 1 88 ? 10.212 2.856 -14.205 1.00 87.44 88 CYS A O 1
ATOM 691 N N . TRP A 1 89 ? 12.330 3.162 -14.891 1.00 86.75 89 TRP A N 1
ATOM 692 C CA . TRP A 1 89 ? 12.953 2.722 -13.637 1.00 86.75 89 TRP A CA 1
ATOM 693 C C . TRP A 1 89 ? 12.735 3.706 -12.483 1.00 86.75 89 TRP A C 1
ATOM 695 O O . TRP A 1 89 ? 12.485 3.272 -11.360 1.00 86.75 89 TRP A O 1
ATOM 705 N N . LEU A 1 90 ? 12.759 5.019 -12.743 1.00 89.88 90 LEU A N 1
ATOM 706 C CA . LEU A 1 90 ? 12.401 6.027 -11.737 1.00 89.88 90 LEU A CA 1
ATOM 707 C C . LEU A 1 90 ? 10.943 5.884 -11.290 1.00 89.88 90 LEU A C 1
ATOM 709 O O . LEU A 1 90 ? 10.672 5.886 -10.091 1.00 89.88 90 LEU A O 1
ATOM 713 N N . ALA A 1 91 ? 10.012 5.713 -12.234 1.00 87.75 91 ALA A N 1
ATOM 714 C CA . ALA A 1 91 ? 8.607 5.482 -11.914 1.00 87.75 91 ALA A CA 1
ATOM 715 C C . ALA A 1 91 ? 8.419 4.192 -11.097 1.00 87.75 91 ALA A C 1
ATOM 717 O O . ALA A 1 91 ? 7.748 4.222 -10.069 1.00 87.75 91 ALA A O 1
ATOM 718 N N . TYR A 1 92 ? 9.072 3.093 -11.493 1.00 88.62 92 TYR A N 1
ATOM 719 C CA . TYR A 1 92 ? 9.084 1.839 -10.730 1.00 88.62 92 TYR A CA 1
ATOM 720 C C . TYR A 1 92 ? 9.574 2.048 -9.286 1.00 88.62 92 TYR A C 1
ATOM 722 O O . TYR A 1 92 ? 8.933 1.582 -8.348 1.00 88.62 92 TYR A O 1
ATOM 730 N N . GLY A 1 93 ? 10.662 2.805 -9.098 1.00 84.94 93 GLY A N 1
ATOM 731 C CA . GLY A 1 93 ? 11.213 3.118 -7.777 1.00 84.94 93 GLY A CA 1
ATOM 732 C C . GLY A 1 93 ? 10.263 3.913 -6.876 1.00 84.94 93 GLY A C 1
ATOM 733 O O . GLY A 1 93 ? 10.184 3.627 -5.688 1.00 84.94 93 GLY A O 1
ATOM 734 N N . VAL A 1 94 ? 9.501 4.864 -7.427 1.00 88.25 94 VAL A N 1
ATOM 735 C CA . VAL A 1 94 ? 8.506 5.645 -6.662 1.00 88.25 94 VAL A CA 1
ATOM 736 C C . VAL A 1 94 ? 7.321 4.785 -6.214 1.00 88.25 94 VAL A C 1
ATOM 738 O O . VAL A 1 94 ? 6.751 5.035 -5.161 1.00 88.25 94 VAL A O 1
ATOM 741 N N . ILE A 1 95 ? 6.942 3.777 -7.000 1.00 86.19 95 ILE A N 1
ATOM 742 C CA . ILE A 1 95 ? 5.793 2.906 -6.697 1.00 86.19 95 ILE A CA 1
ATOM 743 C C . ILE A 1 95 ? 6.179 1.799 -5.701 1.00 86.19 95 ILE A C 1
ATOM 745 O O . ILE A 1 95 ? 5.320 1.290 -4.978 1.00 86.19 95 ILE A O 1
ATOM 749 N N . ALA A 1 96 ? 7.459 1.424 -5.674 1.00 76.12 96 ALA A N 1
ATOM 750 C CA . ALA A 1 96 ? 8.019 0.464 -4.728 1.00 76.12 96 ALA A CA 1
ATOM 751 C C . ALA A 1 96 ? 8.394 1.079 -3.362 1.00 76.12 96 ALA A C 1
ATOM 753 O O . ALA A 1 96 ? 8.621 0.320 -2.418 1.00 76.12 96 ALA A O 1
ATOM 754 N N . GLY A 1 97 ? 8.521 2.411 -3.285 1.00 69.12 97 GLY A N 1
ATOM 755 C CA . GLY A 1 97 ? 8.927 3.165 -2.090 1.00 69.12 97 GLY A CA 1
ATOM 756 C C . GLY A 1 97 ? 7.820 3.439 -1.081 1.00 69.12 97 GLY A C 1
ATOM 757 O O . GLY A 1 97 ? 6.626 3.299 -1.427 1.00 69.12 97 GLY A O 1
#

Sequence (97 aa):
MNDNVKFDGNNLTPKDYSLTGTSAACAVTTGLTAAEWYHSDVPRKTMKALMKRRDGPAIRDTIIWITLHLIFALGGIYFWGTWIALMCWLAYGVIAG

Radius of gyration: 33.09 Å; Cα contacts (8 Å, |Δi|>4): 37; chains: 1; bounding box: 49×37×78 Å

=== Feature glossary ===
Annotated list of the representations used here:

Nearest PDB structures. The Foldseek neighbor list gives the closest experimentally determined structures in the PDB, ranked by structural alignment. TM-score near 1 means near-identical fold; near 0.3 means only rough topology match. This is how one finds what a novel AlphaFold prediction most resembles in the solved-structure universe.

Foldseek 3Di. Foldseek's 3Di representation compresses backbone geometry into a per-residue letter drawn from a learned twenty-state alphabet. It captures the tertiary interaction pattern around each residue — which residues are packed against it in space, regardless of where they are in sequence.

Radius of gyration, Cα contacts, bounding box. Radius of gyration (Rg) is the root-mean-square distance of Cα atoms from their centroid — a single number for overall size and compactness. A globular domain of N residues has Rg ≈ 2.2·N^0.38 Å; an extended or disordered chain has a much larger Rg. The Cα contact count is the number of residue pairs whose Cα atoms are within 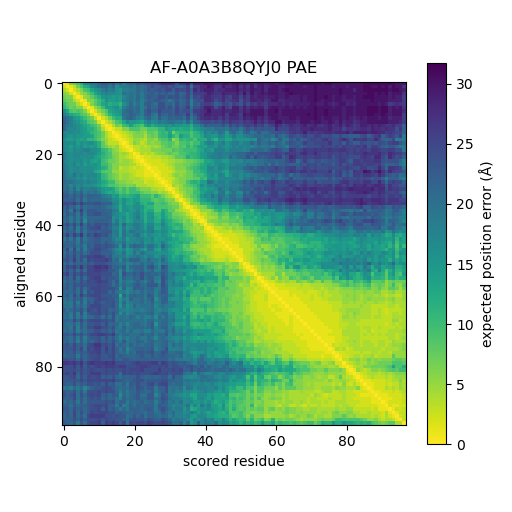8 Å and are more than four positions apart in sequence — a standard proxy for tertiary packing density. The bounding box is the smallest axis-aligned box enclosing all Cα atoms.

InterPro / GO / CATH / organism. The annotation block draws on four external resources. InterPro: which protein families and domains the sequence belongs to. GO: standardized terms for what the protein does, what process it participates in, and where in the cell it acts. CATH: which structural fold it has in the CATH hierarchy. Organism: the species of origin.

mmCIF coordinates. The mmCIF block holds the 3D Cartesian coordinates of each backbone atom (N, Cα, C, O) in ångströms. mmCIF is the PDB's canonical archive format — a tagged-loop text representation of the atomic model.

pLDDT. pLDDT is the predicted lDDT-Cα score: AlphaFold's confidence that the local environment of each residue (all inter-atomic distances within 15 Å) is correctly placed. It is a per-residue number between 0 and 100, with higher meaning more reliable.

Backbone torsions (φ/ψ). φ (phi) and ψ (psi) are the two rotatable backbone dihedrals per residue: φ is the C(i-1)–N–Cα–C torsion, ψ is the N–Cα–C–N(i+1) torsion, both in degrees on (−180°, 180°]. α-helical residues cluster near (−60°, −45°); β-strand residues near (−120°, +130°). A Ramachandran plot is simply a scatter of (φ, ψ) for every residue.

B-factor. For experimental (PDB) structures, the B-factor (temperature factor) quantifies the positional spread of each atom in the crystal — a combination of thermal vibration and static disorder — in units of Å². High B-factors mark flexible loops or poorly resolved regions; low B-factors mark the rigid, well-ordered core.

Secondary structure (3-state, P-SEA). SS3 is a coarse helix/strand/coil call (letters a/b/c) made by the P-SEA algorithm from inter-Cα distances and dihedrals. It is less detailed than DSSP but needs only Cα positions.

Predicted aligned error. Predicted aligned error is AlphaFold's pairwise confidence. Unlike pLDDT (per-residue), PAE is per-residue-pair and captures whether two parts of the structure are correctly placed relative to each other. Units are ångströms of expected positional error.

Solvent-accessible surface area. Solvent-accessible surface area (SASA) is the area in Å² traced out by the centre of a 1.4 Å probe sphere (a water molecule) rolled over the protein's van der Waals surface (Shrake–Rupley / Lee–Richards construction). Buried residues have near-zero SASA; fully exposed residues can exceed 200 Å². The total SASA scales roughly with the number of surface residues.

Secondary structure (8-state, DSSP). The SS8 string is DSSP's per-residue secondary-structure call. α-helix (H) means an i→i+4 H-bond ladder; β-strand (E) means the residue participates in a β-sheet; 3₁₀ (G) and π (I) are tighter and wider helices; T/S are turns/bends; '-' is loop.

Rendered structure images. Structure images are PyMOL renders from six orthogonal camera directions. Cartoon representation draws helices as coils and strands as arrows; sticks shows the backbone as bonds; surface shows the solvent-excluded envelope. Rainbow coloring maps sequence position to hue (blue→red, N→C); chain coloring assigns a distinct color per polypeptide.

Sequence. The amino-acid sequence is the protein's primary structure: the linear order of residues from the N-terminus to the C-terminus, written in one-letter code. Everything else here — the 3D coordinates, the secondary structure, the domain annotations — is ultimately a consequence of this string.

Contact-map, Ramachandran, and PAE plots. Three diagnostic plots accompany the record. The Cα contact map visualizes the tertiary structure as a 2D adjacency matrix (8 Å cutoff, sequence-local contacts suppressed). The Ramachandran plot shows the distribution of backbone (φ, ψ) torsions, with points in the α and β basins reflecting secondary structure content. The PAE plot shows AlphaFold's inter-residue confidence as a color matrix.